Protein AF-A0A7C2C7L3-F1 (afdb_monomer)

Radius of gyration: 18.11 Å; Cα contacts (8 Å, |Δi|>4): 283; chains: 1; bounding box: 49×36×58 Å

Sequence (159 aa):
QGGLGGLLAELVSQQVLAGTVGLAGPGVVVVLDDSPRRPLRGEDPTLYLVLDSHLRDVVNLLWEGGAEAVAINGERLVATSSIYAAGGTIVVNTARLAPPYEVVAIGPPELEALLKAPDRLTQLKARVQNYGLQFTVRRVPEATVPPYKGGFPTEHLRW

Secondary structure (DSSP, 8-state):
--HHHHHHHHHHHHHHHTT-S-EEEEEEEEEEE--SSPPPTTS-GGGGS--HHHHHHHHHHHHHTT-SEEEETTEE--TT--EEEETTEEEETTEEE-SSEEEEEE--THHHHHHH-TTSSHHHHHHHHHH--EEEEEEEEEEEEPPP-S----TT---

Structure (mmCIF, N/CA/C/O backbone):
data_AF-A0A7C2C7L3-F1
#
_entry.id   AF-A0A7C2C7L3-F1
#
loop_
_atom_site.group_PDB
_atom_site.id
_atom_site.type_symbol
_atom_site.label_atom_id
_atom_site.label_alt_id
_atom_site.label_comp_id
_atom_site.label_asym_id
_atom_site.label_entity_id
_atom_site.label_seq_id
_atom_site.pdbx_PDB_ins_code
_atom_site.Cartn_x
_atom_site.Cartn_y
_atom_site.Cartn_z
_atom_site.occupancy
_atom_site.B_iso_or_equiv
_atom_site.auth_seq_id
_atom_site.auth_comp_id
_atom_site.auth_asym_id
_atom_site.auth_atom_id
_atom_site.pdbx_PDB_model_num
ATOM 1 N N . GLN A 1 1 ? -27.720 1.360 35.795 1.00 48.62 1 GLN A N 1
ATOM 2 C CA . GLN A 1 1 ? -28.105 0.906 34.440 1.00 48.62 1 GLN A CA 1
ATOM 3 C C . GLN A 1 1 ? -27.018 1.212 33.383 1.00 48.62 1 GLN A C 1
ATOM 5 O O . GLN A 1 1 ? -27.358 1.523 32.255 1.00 48.62 1 GLN A O 1
ATOM 10 N N . GLY A 1 2 ? -25.712 1.095 33.690 1.00 60.66 2 GLY A N 1
ATOM 11 C CA . GLY A 1 2 ? -24.636 1.542 32.773 1.00 60.66 2 GLY A CA 1
ATOM 12 C C . GLY A 1 2 ? -23.586 0.498 32.359 1.00 60.66 2 GLY A C 1
ATOM 13 O O . GLY A 1 2 ? -22.691 0.831 31.597 1.00 60.66 2 GLY A O 1
ATOM 14 N N . GLY A 1 3 ? -23.661 -0.748 32.846 1.00 78.50 3 GLY A N 1
ATOM 15 C CA . GLY A 1 3 ? -22.563 -1.721 32.694 1.00 78.50 3 GLY A CA 1
ATOM 16 C C . GLY A 1 3 ? -22.435 -2.353 31.302 1.00 78.50 3 GLY A C 1
ATOM 17 O O . GLY A 1 3 ? -21.339 -2.429 30.762 1.00 78.50 3 GLY A O 1
ATOM 18 N N . LEU A 1 4 ? -23.552 -2.776 30.698 1.00 83.44 4 LEU A N 1
ATOM 19 C CA . LEU A 1 4 ? -23.539 -3.491 29.411 1.00 83.44 4 LEU A CA 1
ATOM 20 C C . LEU A 1 4 ? -23.181 -2.577 28.231 1.00 83.44 4 LEU A C 1
ATOM 22 O O . LEU A 1 4 ? -22.420 -2.979 27.360 1.00 83.44 4 LEU A O 1
ATOM 26 N N . GLY A 1 5 ? -23.688 -1.339 28.220 1.00 87.88 5 GLY A N 1
ATOM 27 C CA . GLY A 1 5 ? -23.375 -0.369 27.165 1.00 87.88 5 GLY A CA 1
ATOM 28 C C . GLY A 1 5 ? -21.895 0.021 27.143 1.00 87.88 5 GLY A C 1
ATOM 29 O O . GLY A 1 5 ? -21.294 0.063 26.075 1.00 87.88 5 GLY A O 1
ATOM 30 N N . GLY A 1 6 ? -21.291 0.230 28.319 1.00 89.19 6 GLY A N 1
ATOM 31 C CA . GLY A 1 6 ? -19.855 0.502 28.430 1.00 89.19 6 GLY A CA 1
ATOM 32 C C . GLY A 1 6 ? -18.992 -0.684 27.993 1.00 89.19 6 GLY A C 1
ATOM 33 O O . GLY A 1 6 ? -18.030 -0.498 27.257 1.00 89.19 6 GLY A O 1
ATOM 34 N N . LEU A 1 7 ? -19.373 -1.908 28.375 1.00 90.81 7 LEU A N 1
ATOM 35 C CA . LEU A 1 7 ? -18.649 -3.121 27.982 1.00 90.81 7 LEU A CA 1
ATOM 36 C C . LEU A 1 7 ? -18.688 -3.359 26.464 1.00 90.81 7 LEU A C 1
ATOM 38 O O . LEU A 1 7 ? -17.686 -3.756 25.877 1.00 90.81 7 LEU A O 1
ATOM 42 N N . LEU A 1 8 ? -19.831 -3.100 25.821 1.00 92.06 8 LEU A N 1
ATOM 43 C CA . LEU A 1 8 ? -19.963 -3.214 24.366 1.00 92.06 8 LEU A CA 1
ATOM 44 C C . LEU A 1 8 ? -19.115 -2.170 23.631 1.00 92.06 8 LEU A C 1
ATOM 46 O O . LEU A 1 8 ? -18.478 -2.506 22.636 1.00 92.06 8 LEU A O 1
ATOM 50 N N . ALA A 1 9 ? -19.075 -0.929 24.122 1.00 90.69 9 ALA A N 1
ATOM 51 C CA . ALA A 1 9 ? -18.226 0.112 23.547 1.00 90.69 9 ALA A CA 1
ATOM 52 C C . ALA A 1 9 ? -16.734 -0.245 23.658 1.00 90.69 9 ALA A C 1
ATOM 54 O O . ALA A 1 9 ? -15.992 -0.092 22.688 1.00 90.69 9 ALA A O 1
ATOM 55 N N . GLU A 1 10 ? -16.314 -0.783 24.806 1.00 92.75 10 GLU A N 1
ATOM 56 C CA . GLU A 1 10 ? -14.944 -1.258 25.011 1.00 92.75 10 GLU A CA 1
ATOM 57 C C . GLU A 1 10 ? -14.603 -2.426 24.077 1.00 92.75 10 GLU A C 1
ATOM 59 O O . GLU A 1 10 ? -13.560 -2.411 23.428 1.00 92.75 10 GLU A O 1
ATOM 64 N N . LEU A 1 11 ? -15.506 -3.402 23.930 1.00 92.25 11 LEU A N 1
ATOM 65 C C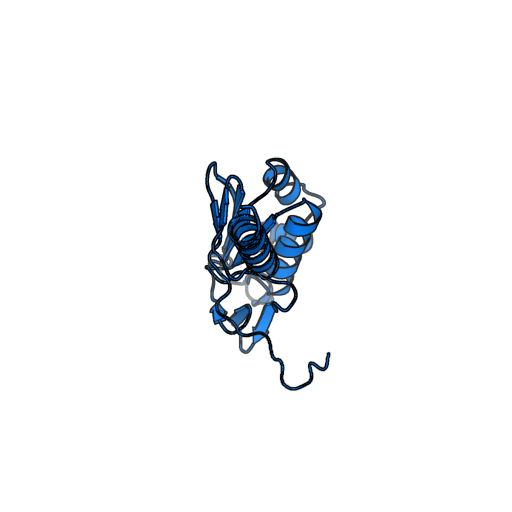A . LEU A 1 11 ? -15.311 -4.523 23.008 1.00 92.25 11 LEU A CA 1
ATOM 66 C C . LEU A 1 11 ? -15.103 -4.040 21.567 1.00 92.25 11 LEU A C 1
ATOM 68 O O . LEU A 1 11 ? -14.183 -4.499 20.894 1.00 92.25 11 LEU A O 1
ATOM 72 N N . VAL A 1 12 ? -15.935 -3.107 21.098 1.00 91.06 12 VAL A N 1
ATOM 73 C CA . VAL A 1 12 ? -15.810 -2.543 19.747 1.00 91.06 12 VAL A CA 1
ATOM 74 C C . VAL A 1 12 ? -14.493 -1.785 19.596 1.00 91.06 12 VAL A C 1
ATOM 76 O O . VAL A 1 12 ? -13.792 -1.991 18.609 1.00 91.06 12 VAL A O 1
ATOM 79 N N . SER A 1 13 ? -14.118 -0.963 20.578 1.00 92.06 13 SER A N 1
ATOM 80 C CA . SER A 1 13 ? -12.831 -0.256 20.585 1.00 92.06 13 SER A CA 1
ATOM 81 C C . SER A 1 13 ? -11.656 -1.231 20.434 1.00 92.06 13 SER A C 1
ATOM 83 O O . SER A 1 13 ? -10.809 -1.069 19.553 1.00 92.06 13 SER A O 1
ATOM 85 N N . GLN A 1 14 ? -11.654 -2.318 21.209 1.00 92.94 14 GLN A N 1
ATOM 86 C CA . GLN A 1 14 ? -10.624 -3.354 21.120 1.00 92.94 14 GLN A CA 1
ATOM 87 C C . GLN A 1 14 ? -10.632 -4.087 19.777 1.00 92.94 14 GLN A C 1
ATOM 89 O O . GLN A 1 14 ? -9.568 -4.373 19.233 1.00 92.94 14 GLN A O 1
ATOM 94 N N . GLN A 1 15 ? -11.805 -4.359 19.202 1.00 92.38 15 GLN A N 1
ATOM 95 C CA . GLN A 1 15 ? -11.914 -4.958 17.871 1.00 92.38 15 GLN A CA 1
ATOM 96 C C . GLN A 1 15 ? -11.356 -4.044 16.772 1.00 92.38 15 GLN A C 1
ATOM 98 O O . GLN A 1 15 ? -10.693 -4.526 15.853 1.00 92.38 15 GLN A O 1
ATOM 103 N N . VAL A 1 16 ? -11.586 -2.731 16.869 1.00 92.56 16 VAL A N 1
ATOM 104 C CA . VAL A 1 16 ? -11.024 -1.736 15.944 1.00 92.56 16 VAL A CA 1
ATOM 105 C C . VAL A 1 16 ? -9.501 -1.715 16.046 1.00 92.56 16 VAL A C 1
ATOM 107 O O . VAL A 1 16 ? -8.829 -1.826 15.019 1.00 92.56 16 VAL A O 1
ATOM 110 N N . LEU A 1 17 ? -8.958 -1.655 17.267 1.00 91.06 17 LEU A N 1
ATOM 111 C CA . LEU A 1 17 ? -7.512 -1.670 17.521 1.00 91.06 17 LEU A CA 1
ATOM 112 C C . LEU A 1 17 ? -6.850 -2.975 17.060 1.00 91.06 17 LEU A C 1
ATOM 114 O O . LEU A 1 17 ? -5.774 -2.953 16.466 1.00 91.06 17 LEU A O 1
ATOM 118 N N . ALA A 1 18 ? -7.509 -4.113 17.280 1.00 92.19 18 ALA A N 1
ATOM 119 C CA . ALA A 1 18 ? -7.061 -5.414 16.789 1.00 92.19 18 ALA A CA 1
ATOM 120 C C . ALA A 1 18 ? -7.266 -5.587 15.271 1.00 92.19 18 ALA A C 1
ATOM 122 O O . ALA A 1 18 ? -6.794 -6.564 14.692 1.00 92.19 18 ALA A O 1
ATOM 123 N N . GLY A 1 19 ? -7.986 -4.671 14.617 1.00 94.50 19 GLY A N 1
ATOM 124 C CA . GLY A 1 19 ? -8.314 -4.737 13.196 1.00 94.50 19 GLY A CA 1
ATOM 125 C C . GLY A 1 19 ? -9.277 -5.865 12.821 1.00 94.50 19 GLY A C 1
ATOM 126 O O . GLY A 1 19 ? -9.351 -6.214 11.648 1.00 94.50 19 GLY A O 1
ATOM 127 N N . THR A 1 20 ? -10.012 -6.447 13.773 1.00 94.25 20 THR A N 1
ATOM 128 C CA . THR A 1 20 ? -10.913 -7.599 13.552 1.00 94.25 20 THR A CA 1
ATOM 129 C C . THR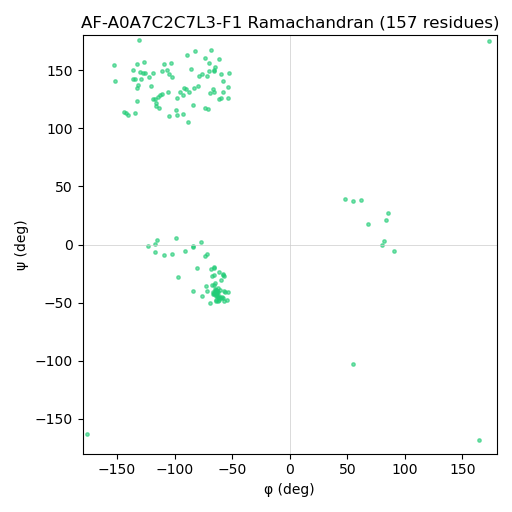 A 1 20 ? -12.304 -7.206 13.053 1.00 94.25 20 THR A C 1
ATOM 131 O O . THR A 1 20 ? -13.118 -8.071 12.737 1.00 94.25 20 THR A O 1
ATOM 134 N N . VAL A 1 21 ? -12.566 -5.904 12.923 1.00 95.44 21 VAL A N 1
ATOM 135 C CA . VAL A 1 21 ? -13.763 -5.342 12.286 1.00 95.44 21 VAL A CA 1
ATOM 136 C C . VAL A 1 21 ? -13.381 -4.495 11.074 1.00 95.44 21 VAL A C 1
ATOM 138 O O . VAL A 1 21 ? -12.308 -3.884 11.023 1.00 95.44 21 VAL A O 1
ATOM 141 N N . GLY A 1 22 ? -14.263 -4.492 10.074 1.00 96.06 22 GLY A N 1
ATOM 142 C CA . GLY A 1 22 ? -14.119 -3.637 8.901 1.00 96.06 22 GLY A CA 1
ATOM 143 C C . GLY A 1 22 ? -14.360 -2.173 9.253 1.00 96.06 22 GLY A C 1
ATOM 144 O O . GLY A 1 22 ? -15.143 -1.865 10.150 1.00 96.06 22 GLY A O 1
ATOM 145 N N . LEU A 1 23 ? -13.684 -1.284 8.534 1.00 97.44 23 LEU A N 1
ATOM 146 C CA . LEU A 1 23 ? -13.786 0.160 8.699 1.00 97.44 23 LEU A CA 1
ATOM 147 C C . LEU A 1 23 ? -14.128 0.807 7.361 1.00 97.44 23 LEU A C 1
ATOM 149 O O . LEU A 1 23 ? -13.708 0.328 6.305 1.00 97.44 23 LEU A O 1
ATOM 153 N N . ALA A 1 24 ? -14.872 1.905 7.420 1.00 97.94 24 ALA A N 1
ATOM 154 C CA . ALA A 1 24 ? -15.165 2.750 6.275 1.00 97.94 24 ALA A CA 1
ATOM 155 C C . ALA A 1 24 ? -14.971 4.219 6.657 1.00 97.94 24 ALA A C 1
ATOM 157 O O . ALA A 1 24 ? -15.278 4.614 7.782 1.00 97.94 24 ALA A O 1
ATOM 158 N N . GLY A 1 25 ? -14.444 5.016 5.734 1.00 98.12 25 GLY A N 1
ATOM 159 C CA . GLY A 1 25 ? -14.181 6.432 5.972 1.00 98.12 25 GLY A CA 1
ATOM 160 C C . GLY A 1 25 ? -13.416 7.089 4.827 1.00 98.12 25 GLY A C 1
ATOM 161 O O . GLY A 1 25 ? -13.020 6.403 3.886 1.00 98.12 25 GLY A O 1
ATOM 162 N N . PRO A 1 26 ? -13.199 8.412 4.868 1.00 98.44 26 PRO A N 1
ATOM 163 C CA . PRO A 1 26 ? -12.408 9.103 3.856 1.00 98.44 26 PRO A CA 1
ATOM 164 C C . PRO A 1 26 ? -10.984 8.547 3.799 1.00 98.44 26 PRO A C 1
ATOM 166 O O . PRO A 1 26 ? -10.415 8.128 4.807 1.00 98.44 26 PRO A O 1
ATOM 169 N N . GLY A 1 27 ? -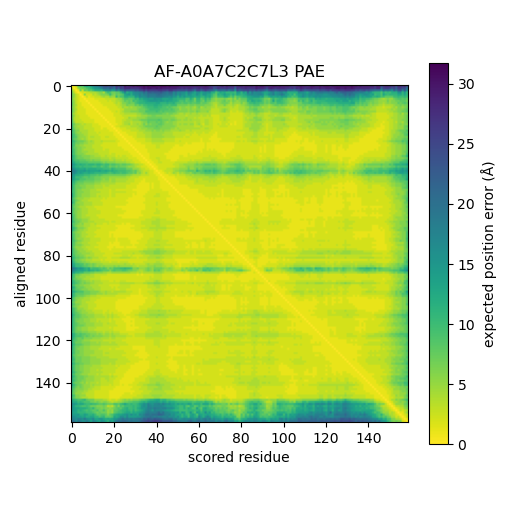10.400 8.540 2.603 1.00 98.44 27 GLY A N 1
ATOM 170 C CA . GLY A 1 27 ? -9.106 7.904 2.436 1.00 98.44 27 GLY A CA 1
ATOM 171 C C . GLY A 1 27 ? -8.504 8.032 1.050 1.00 98.44 27 GLY A C 1
ATOM 172 O O . GLY A 1 27 ? -8.904 8.864 0.231 1.00 98.44 27 GLY A O 1
ATOM 173 N N . VAL A 1 28 ? -7.523 7.178 0.788 1.00 98.75 28 VAL A N 1
ATOM 174 C CA . VAL A 1 28 ? -6.782 7.114 -0.470 1.00 98.75 28 VAL A CA 1
ATOM 175 C C . VAL A 1 28 ? -6.725 5.685 -0.988 1.00 98.75 28 VAL A C 1
ATOM 177 O O . VAL A 1 28 ? -6.694 4.720 -0.226 1.00 98.75 28 VAL A O 1
ATOM 180 N N . VAL A 1 29 ? -6.689 5.568 -2.310 1.00 98.75 29 VAL A N 1
ATOM 181 C CA . VAL A 1 29 ? -6.395 4.327 -3.016 1.00 98.75 29 VAL A CA 1
ATOM 182 C C . VAL A 1 29 ? -5.138 4.545 -3.842 1.00 98.75 29 VAL A C 1
ATOM 184 O O . VAL A 1 29 ? -5.060 5.481 -4.645 1.00 98.75 29 VAL A O 1
ATOM 187 N N . VAL A 1 30 ? -4.156 3.680 -3.627 1.00 98.75 30 VAL A N 1
ATOM 188 C CA . VAL A 1 30 ? -2.890 3.643 -4.349 1.00 98.75 30 VAL A CA 1
ATOM 189 C C . VAL A 1 30 ? -2.859 2.368 -5.176 1.00 98.75 30 VAL A C 1
ATOM 191 O O . VAL A 1 30 ? -3.086 1.294 -4.634 1.00 98.75 30 VAL A O 1
ATOM 194 N N . VAL A 1 31 ? -2.565 2.464 -6.469 1.00 98.81 31 VAL A N 1
ATOM 195 C CA . VAL A 1 31 ? -2.395 1.285 -7.330 1.00 98.81 31 VAL A CA 1
ATOM 196 C C . VAL A 1 31 ? -0.966 1.244 -7.842 1.00 98.81 31 VAL A C 1
ATOM 198 O O . VAL A 1 31 ? -0.499 2.219 -8.438 1.00 98.81 31 VAL A O 1
ATOM 201 N N . LEU A 1 32 ? -0.291 0.120 -7.600 1.00 98.69 32 LEU A N 1
ATOM 202 C CA . LEU A 1 32 ? 1.029 -0.203 -8.126 1.00 98.69 32 LEU A CA 1
ATOM 203 C C . LEU A 1 32 ? 0.891 -1.343 -9.129 1.00 98.69 32 LEU A C 1
ATOM 205 O O . LEU A 1 32 ? 0.319 -2.375 -8.793 1.00 98.69 32 LEU A O 1
ATOM 209 N N . ASP A 1 33 ? 1.449 -1.187 -10.321 1.00 98.62 33 ASP A N 1
ATOM 210 C CA . ASP A 1 33 ? 1.495 -2.256 -11.319 1.00 98.62 33 ASP A CA 1
ATOM 211 C C . ASP A 1 33 ? 2.902 -2.377 -11.902 1.00 98.62 33 ASP A C 1
ATOM 213 O O . ASP A 1 33 ? 3.690 -1.417 -11.902 1.00 98.62 33 ASP A O 1
ATOM 217 N N . ASP A 1 34 ? 3.206 -3.573 -12.392 1.00 97.94 34 ASP A N 1
ATOM 218 C CA . ASP A 1 34 ? 4.434 -3.836 -13.119 1.00 97.94 34 ASP A CA 1
ATOM 219 C C . ASP A 1 34 ? 4.491 -2.974 -14.384 1.00 97.94 34 ASP A C 1
ATOM 221 O O . ASP A 1 34 ? 3.496 -2.444 -14.891 1.00 97.94 34 ASP A O 1
ATOM 225 N N . SER A 1 35 ? 5.698 -2.802 -14.910 1.00 98.00 35 SER A N 1
ATOM 226 C CA . SER A 1 35 ? 5.850 -2.076 -16.158 1.00 98.00 35 SER A CA 1
ATOM 227 C C . SER A 1 35 ? 5.206 -2.846 -17.315 1.00 98.00 35 SER A C 1
ATOM 229 O O . SER A 1 35 ? 5.512 -4.022 -17.518 1.00 98.00 35 SER A O 1
ATOM 231 N N . PRO A 1 36 ? 4.411 -2.185 -18.175 1.00 97.06 36 PRO A N 1
ATOM 232 C CA . PRO A 1 36 ? 3.959 -2.785 -19.427 1.00 97.06 36 PRO A CA 1
ATOM 233 C C . PRO A 1 36 ? 5.096 -2.889 -20.460 1.00 97.06 36 PRO A C 1
ATOM 235 O O . PRO A 1 36 ? 4.913 -3.460 -21.539 1.00 97.06 36 PRO A O 1
ATOM 238 N N . ARG A 1 37 ? 6.267 -2.296 -20.182 1.00 95.56 37 ARG A N 1
ATOM 239 C CA . ARG A 1 37 ? 7.436 -2.345 -21.061 1.00 95.56 37 ARG A CA 1
ATOM 240 C C . ARG A 1 37 ? 8.143 -3.684 -20.900 1.00 95.56 37 ARG A C 1
ATOM 242 O O . ARG A 1 37 ? 8.249 -4.232 -19.808 1.00 95.56 37 ARG A O 1
ATOM 249 N N . ARG A 1 38 ? 8.694 -4.185 -22.002 1.00 93.69 38 ARG A N 1
ATOM 250 C CA . ARG A 1 38 ? 9.580 -5.349 -21.957 1.00 93.69 38 ARG A CA 1
ATOM 251 C C . ARG A 1 38 ? 10.999 -4.893 -21.602 1.00 93.69 38 ARG A C 1
ATOM 253 O O . ARG A 1 38 ? 11.453 -3.935 -22.230 1.00 93.69 38 ARG A O 1
ATOM 260 N N . PRO A 1 39 ? 11.696 -5.584 -20.681 1.00 94.75 39 PRO A N 1
ATOM 261 C CA . PRO A 1 39 ? 13.102 -5.313 -20.405 1.00 94.75 39 PRO A CA 1
ATOM 262 C C . PRO A 1 39 ? 13.944 -5.363 -21.681 1.00 94.75 39 PRO A C 1
ATOM 264 O O . PRO A 1 39 ? 13.779 -6.273 -22.505 1.00 94.75 39 PRO A O 1
ATOM 267 N N . LEU A 1 40 ? 14.841 -4.392 -21.857 1.00 92.44 40 LEU A N 1
ATOM 268 C CA . LEU A 1 40 ? 15.772 -4.392 -22.981 1.00 92.44 40 LEU A CA 1
ATOM 269 C C . LEU A 1 40 ? 16.868 -5.443 -22.761 1.00 92.44 40 LEU A C 1
ATOM 271 O O . LEU A 1 40 ? 17.123 -5.909 -21.650 1.00 92.44 40 LEU A O 1
ATOM 275 N N . ARG A 1 41 ? 17.546 -5.839 -23.844 1.00 93.75 41 ARG A N 1
ATOM 276 C CA . ARG A 1 41 ? 18.675 -6.774 -23.740 1.00 93.75 41 ARG A CA 1
ATOM 277 C C . ARG A 1 41 ? 19.769 -6.185 -22.847 1.00 93.75 41 ARG A C 1
ATOM 279 O O . ARG A 1 41 ? 20.279 -5.111 -23.140 1.00 93.75 41 ARG A O 1
ATOM 286 N N . GLY A 1 42 ? 20.166 -6.942 -21.826 1.00 93.88 42 GLY A N 1
ATOM 287 C CA . GLY A 1 42 ? 21.216 -6.556 -20.880 1.00 93.88 42 GLY A CA 1
ATOM 288 C C . GLY A 1 42 ? 20.715 -5.800 -19.648 1.00 93.88 42 GLY A C 1
ATOM 289 O O . GLY A 1 42 ? 21.507 -5.564 -18.743 1.00 93.88 42 GLY A O 1
ATOM 290 N N . GLU A 1 43 ? 19.427 -5.461 -19.579 1.00 94.88 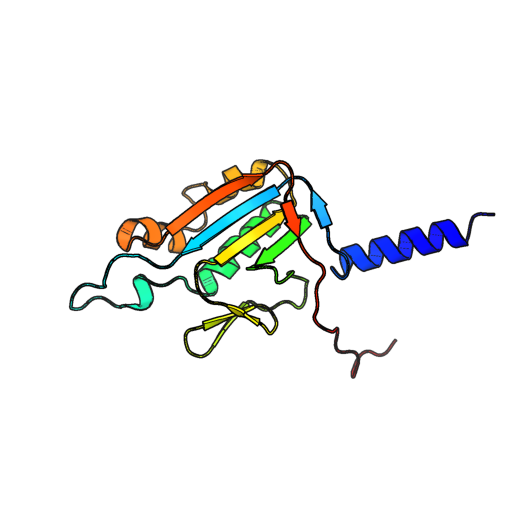43 GLU A N 1
ATOM 291 C CA . GLU A 1 43 ? 18.822 -4.903 -18.370 1.00 94.88 43 GLU A CA 1
ATOM 292 C C . GLU A 1 43 ? 18.358 -6.003 -17.416 1.00 94.88 43 GLU A C 1
ATOM 294 O O . GLU A 1 43 ? 17.974 -7.097 -17.834 1.00 94.88 43 GLU A O 1
ATOM 299 N N . ASP A 1 44 ? 18.360 -5.687 -16.123 1.00 95.06 44 ASP A N 1
ATOM 300 C CA . ASP A 1 44 ? 17.803 -6.552 -15.091 1.00 95.06 44 ASP A CA 1
ATOM 301 C C . ASP A 1 44 ? 16.260 -6.514 -15.147 1.00 95.06 44 ASP A C 1
ATOM 303 O O . ASP A 1 44 ? 15.664 -5.457 -14.904 1.00 95.06 44 ASP A O 1
ATOM 307 N N . PRO A 1 45 ? 15.580 -7.646 -15.426 1.00 94.69 45 PRO A N 1
ATOM 308 C CA . PRO A 1 45 ? 14.121 -7.703 -15.471 1.00 94.69 45 PRO A CA 1
ATOM 309 C C . PRO A 1 45 ? 13.445 -7.282 -14.164 1.00 94.69 45 PRO A C 1
ATOM 311 O O . PRO A 1 45 ? 12.315 -6.801 -14.195 1.00 94.69 45 PRO A O 1
ATOM 314 N N . THR A 1 46 ? 14.115 -7.419 -13.014 1.00 94.25 46 THR A N 1
ATOM 315 C CA . THR A 1 46 ? 13.535 -7.056 -11.713 1.00 94.25 46 THR A CA 1
ATOM 316 C C . THR A 1 46 ? 13.275 -5.557 -11.575 1.00 94.25 46 THR A C 1
ATOM 318 O O . THR A 1 46 ? 12.453 -5.159 -10.751 1.00 94.25 46 THR A O 1
ATOM 321 N N . LEU A 1 47 ? 13.925 -4.714 -12.385 1.00 96.62 47 LEU A N 1
ATOM 322 C CA . LEU A 1 47 ? 13.720 -3.261 -12.408 1.00 96.62 47 LEU A CA 1
ATOM 323 C C . LEU A 1 47 ? 12.340 -2.865 -12.948 1.00 96.62 47 LEU A C 1
ATOM 325 O O . LEU A 1 47 ? 11.853 -1.781 -12.632 1.00 96.62 47 LEU A O 1
ATOM 329 N N . TYR A 1 48 ? 11.710 -3.765 -13.705 1.00 97.62 48 TYR A N 1
ATOM 330 C CA . TYR A 1 48 ? 10.387 -3.611 -14.308 1.00 97.62 48 TYR A CA 1
ATOM 331 C C . TYR A 1 48 ? 9.256 -4.134 -13.414 1.00 97.62 48 TYR A C 1
ATOM 333 O O . TYR A 1 48 ? 8.088 -3.947 -13.751 1.00 97.62 48 TYR A O 1
ATOM 341 N N . LEU A 1 49 ? 9.598 -4.758 -12.283 1.00 97.25 49 LEU A N 1
ATOM 342 C CA . LEU A 1 49 ? 8.649 -5.362 -11.353 1.00 97.25 49 LEU A CA 1
ATOM 343 C C . LEU A 1 49 ? 8.464 -4.505 -10.098 1.00 97.25 49 LEU A C 1
ATOM 345 O O . LEU A 1 49 ? 9.405 -3.876 -9.587 1.00 97.25 49 LEU A O 1
ATOM 349 N N . VAL A 1 50 ? 7.247 -4.527 -9.564 1.00 98.12 50 VAL A N 1
ATOM 350 C CA . VAL A 1 50 ? 6.945 -4.063 -8.213 1.00 98.12 50 VAL A CA 1
ATOM 351 C C . VAL A 1 50 ? 7.562 -5.038 -7.210 1.00 98.12 50 VAL A C 1
ATOM 353 O O . VAL A 1 50 ? 7.381 -6.250 -7.295 1.00 98.12 50 VAL A O 1
ATOM 356 N N . LEU A 1 51 ? 8.294 -4.497 -6.236 1.00 97.75 51 LEU A N 1
ATOM 357 C CA . LEU A 1 51 ? 8.908 -5.261 -5.157 1.00 97.75 51 LEU A CA 1
ATOM 358 C C . LEU A 1 51 ? 8.109 -5.106 -3.863 1.00 97.75 51 LEU A C 1
ATOM 360 O O . LEU A 1 51 ? 7.438 -4.098 -3.635 1.00 97.75 51 LEU A O 1
ATOM 364 N N . ASP A 1 52 ? 8.251 -6.079 -2.971 1.00 98.25 52 ASP A N 1
ATOM 365 C CA . ASP A 1 52 ? 7.680 -6.058 -1.626 1.00 98.25 52 ASP A CA 1
ATOM 366 C C . ASP A 1 52 ? 8.181 -4.866 -0.795 1.00 98.25 52 ASP A C 1
ATOM 368 O O . ASP A 1 52 ? 7.441 -4.336 0.031 1.00 98.25 52 ASP A O 1
ATOM 372 N N . SER A 1 53 ? 9.409 -4.393 -1.031 1.00 98.00 53 SER A N 1
ATOM 373 C CA . SER A 1 53 ? 9.921 -3.154 -0.430 1.00 98.00 53 SER A CA 1
ATOM 374 C C . SER A 1 53 ? 9.128 -1.917 -0.852 1.00 98.00 53 SER A C 1
ATOM 376 O O . SER A 1 53 ? 8.862 -1.070 -0.010 1.00 98.00 53 SER A O 1
ATOM 378 N N . HIS A 1 54 ? 8.668 -1.827 -2.105 1.00 98.44 54 HIS A N 1
ATOM 379 C CA . HIS A 1 54 ? 7.860 -0.687 -2.548 1.00 98.44 54 HIS A CA 1
ATOM 380 C C . HIS A 1 54 ? 6.515 -0.637 -1.819 1.00 98.44 54 HIS A C 1
ATOM 382 O O . HIS A 1 54 ? 6.066 0.439 -1.432 1.00 98.44 54 HIS A O 1
ATOM 388 N N . LEU A 1 55 ? 5.880 -1.796 -1.606 1.00 98.69 55 LEU A N 1
ATOM 389 C CA . LEU A 1 55 ? 4.637 -1.875 -0.836 1.00 98.69 55 LEU A CA 1
ATOM 390 C C . LEU A 1 55 ? 4.872 -1.528 0.636 1.00 98.69 55 LEU A C 1
ATOM 392 O O . LEU A 1 55 ? 4.094 -0.768 1.205 1.00 98.69 55 LEU A O 1
ATOM 396 N N . ARG A 1 56 ? 5.964 -2.020 1.237 1.00 98.44 56 ARG A N 1
ATOM 397 C CA . ARG A 1 56 ? 6.358 -1.649 2.605 1.00 98.44 56 ARG A CA 1
ATOM 398 C C . ARG A 1 56 ? 6.584 -0.145 2.747 1.00 98.44 56 ARG A C 1
ATOM 400 O O . ARG A 1 56 ? 6.067 0.443 3.689 1.00 98.44 56 ARG A O 1
ATOM 407 N N . ASP A 1 57 ? 7.281 0.480 1.804 1.00 98.56 57 ASP A N 1
ATOM 408 C CA . ASP A 1 57 ? 7.540 1.922 1.823 1.00 98.56 57 ASP A CA 1
ATOM 409 C C . ASP A 1 57 ? 6.241 2.735 1.704 1.00 98.56 57 ASP A C 1
ATOM 411 O O . ASP A 1 57 ? 6.049 3.696 2.447 1.00 98.56 57 ASP A O 1
ATOM 415 N N . VAL A 1 58 ? 5.318 2.331 0.819 1.00 98.75 58 VAL A N 1
ATOM 416 C CA . VAL A 1 58 ? 3.991 2.964 0.690 1.00 98.75 58 VAL A CA 1
ATOM 417 C C . VAL A 1 58 ? 3.197 2.840 1.988 1.00 98.75 58 VAL A C 1
ATOM 419 O O . VAL A 1 58 ? 2.664 3.834 2.473 1.00 98.75 58 VAL A O 1
ATOM 422 N N . VAL A 1 59 ? 3.136 1.642 2.571 1.00 98.62 59 VAL A N 1
ATOM 423 C CA . VAL A 1 59 ? 2.424 1.387 3.832 1.00 98.62 59 VAL A CA 1
ATOM 424 C C . VAL A 1 59 ? 3.020 2.194 4.982 1.00 98.62 59 VAL A C 1
ATOM 426 O O . VAL A 1 59 ? 2.283 2.832 5.727 1.00 98.62 59 VAL A O 1
ATOM 429 N N . ASN A 1 60 ? 4.344 2.215 5.112 1.00 98.25 60 ASN A N 1
ATOM 430 C CA . ASN A 1 60 ? 5.015 2.980 6.158 1.00 98.25 60 ASN A CA 1
ATOM 431 C C . ASN A 1 60 ? 4.745 4.478 6.019 1.00 98.25 60 ASN A C 1
ATOM 433 O O . ASN A 1 60 ? 4.483 5.139 7.018 1.00 98.25 60 ASN A O 1
ATOM 437 N N . LEU A 1 61 ? 4.749 5.002 4.791 1.00 98.56 61 LEU A N 1
ATOM 438 C CA . LEU A 1 61 ? 4.440 6.406 4.543 1.00 98.56 61 LEU A CA 1
ATOM 439 C C . LEU A 1 61 ? 2.972 6.740 4.844 1.00 98.56 61 LEU A C 1
ATOM 441 O O . LEU A 1 61 ? 2.676 7.825 5.336 1.00 98.56 61 LEU A O 1
ATOM 445 N N . LEU A 1 62 ? 2.046 5.813 4.582 1.00 98.69 62 LEU A N 1
ATOM 446 C CA . LEU A 1 62 ? 0.645 5.958 4.984 1.00 98.69 62 LEU A CA 1
ATOM 447 C C . LEU A 1 62 ? 0.515 6.047 6.510 1.00 98.69 62 LEU A C 1
ATOM 449 O O . LEU A 1 62 ? -0.188 6.926 7.004 1.00 98.69 62 LEU A O 1
ATOM 453 N N . TRP A 1 63 ? 1.220 5.191 7.254 1.00 98.31 63 TRP A N 1
ATOM 454 C CA . TRP A 1 63 ? 1.245 5.253 8.718 1.00 98.31 63 TRP A CA 1
ATOM 455 C C . TRP A 1 63 ? 1.909 6.524 9.250 1.00 98.31 63 TRP A C 1
ATOM 457 O O . TRP A 1 63 ? 1.367 7.149 10.157 1.00 98.31 63 TRP A O 1
ATOM 467 N N . GLU A 1 64 ? 3.028 6.951 8.658 1.00 98.19 64 GLU A N 1
ATOM 468 C CA . GLU A 1 64 ? 3.676 8.237 8.961 1.00 98.19 64 GLU A CA 1
ATOM 469 C C . GLU A 1 64 ? 2.702 9.407 8.763 1.00 98.19 64 GLU A C 1
ATOM 471 O O . GLU A 1 64 ? 2.646 10.321 9.582 1.00 98.19 64 GLU A O 1
ATOM 476 N N . GLY A 1 65 ? 1.899 9.354 7.698 1.00 97.94 65 GLY A N 1
ATOM 477 C CA . GLY A 1 65 ? 0.887 10.355 7.376 1.00 97.94 65 GLY A CA 1
ATOM 478 C C . GLY A 1 65 ? -0.402 10.271 8.197 1.00 97.94 65 GLY A C 1
ATOM 479 O O . GLY A 1 65 ? -1.317 11.051 7.943 1.00 97.94 65 GLY A O 1
ATOM 480 N N . GLY A 1 66 ? -0.501 9.346 9.156 1.00 98.12 66 GLY A N 1
ATOM 481 C CA . GLY A 1 66 ? -1.658 9.222 10.044 1.00 98.12 66 GLY A CA 1
ATOM 482 C C . GLY A 1 66 ? -2.816 8.397 9.484 1.00 98.12 66 GLY A C 1
ATOM 483 O O . GLY A 1 66 ? -3.960 8.633 9.865 1.00 98.12 66 GLY A O 1
ATOM 484 N N . ALA A 1 67 ? -2.562 7.444 8.582 1.00 98.44 67 ALA A N 1
ATOM 485 C CA . ALA A 1 67 ? -3.579 6.460 8.220 1.00 98.44 67 ALA A CA 1
ATOM 486 C C . ALA A 1 67 ? -4.053 5.679 9.463 1.00 98.44 67 ALA A C 1
ATOM 488 O O . ALA A 1 67 ? -3.261 5.303 10.324 1.00 98.44 67 ALA A O 1
ATOM 489 N N . GLU A 1 68 ? -5.353 5.410 9.542 1.00 97.38 68 GLU A N 1
ATOM 490 C CA . GLU A 1 68 ? -5.998 4.704 10.660 1.00 97.38 68 GLU A CA 1
ATOM 491 C C . GLU A 1 68 ? -6.185 3.212 10.355 1.00 97.38 68 GLU A C 1
ATOM 493 O O . GLU A 1 68 ? -6.214 2.362 11.246 1.00 97.38 68 GLU A O 1
ATOM 498 N N . ALA A 1 69 ? -6.305 2.873 9.070 1.00 98.31 69 ALA A N 1
ATOM 499 C CA . ALA A 1 69 ? -6.435 1.505 8.596 1.00 98.31 69 ALA A CA 1
ATOM 500 C C . ALA A 1 69 ? -5.877 1.387 7.179 1.00 98.31 69 ALA A C 1
ATOM 502 O O . ALA A 1 69 ? -6.112 2.268 6.356 1.00 98.31 69 ALA A O 1
ATOM 503 N N . VAL A 1 70 ? -5.181 0.286 6.883 1.00 98.75 70 VAL A N 1
ATOM 504 C CA . VAL A 1 70 ? -4.590 0.012 5.567 1.00 98.75 70 VAL A CA 1
ATOM 505 C C . VAL A 1 70 ? -4.861 -1.438 5.178 1.00 98.75 70 VAL A C 1
ATOM 507 O O . VAL A 1 70 ? -4.809 -2.334 6.024 1.00 98.75 70 VAL A O 1
ATOM 510 N N . ALA A 1 71 ? -5.133 -1.680 3.899 1.00 98.75 71 ALA A N 1
ATOM 511 C CA . ALA A 1 71 ? -5.186 -3.012 3.312 1.00 98.75 71 ALA A CA 1
ATOM 512 C C . ALA A 1 71 ? -4.477 -3.053 1.956 1.00 98.75 71 ALA A C 1
ATOM 514 O O . ALA A 1 71 ? -4.484 -2.061 1.232 1.00 98.75 71 ALA A O 1
ATOM 515 N N . ILE A 1 72 ? -3.914 -4.211 1.601 1.00 98.75 72 ILE A N 1
ATOM 516 C CA . ILE A 1 72 ? -3.348 -4.484 0.269 1.00 98.75 72 ILE A CA 1
ATOM 517 C C . ILE A 1 72 ? -4.167 -5.604 -0.374 1.00 98.75 72 ILE A C 1
ATOM 519 O O . ILE A 1 72 ? -4.242 -6.693 0.185 1.00 98.75 72 ILE A O 1
ATOM 523 N N . ASN A 1 73 ? -4.809 -5.348 -1.514 1.00 98.06 73 ASN A N 1
ATOM 524 C CA . ASN A 1 73 ? -5.716 -6.279 -2.209 1.00 98.06 73 ASN A CA 1
ATOM 525 C C . ASN A 1 73 ? -6.751 -6.932 -1.267 1.00 98.06 73 ASN A C 1
ATOM 527 O O . ASN A 1 73 ? -7.056 -8.119 -1.372 1.00 98.06 73 ASN A O 1
ATOM 531 N N . GLY A 1 74 ? -7.279 -6.158 -0.314 1.00 97.25 74 GLY A N 1
ATOM 532 C CA . GLY A 1 74 ? -8.250 -6.639 0.672 1.00 97.25 74 GLY A CA 1
ATOM 533 C C . GLY A 1 74 ? -7.655 -7.383 1.875 1.00 97.25 74 GLY A C 1
ATOM 534 O O . GLY A 1 74 ? -8.409 -7.820 2.743 1.00 97.25 74 GLY A O 1
ATOM 535 N N . GLU A 1 75 ? -6.332 -7.493 1.984 1.00 98.00 75 GLU A N 1
ATOM 536 C CA . GLU A 1 75 ? -5.664 -7.998 3.182 1.00 98.00 75 GLU A CA 1
ATOM 537 C C . GLU A 1 75 ? -5.393 -6.853 4.155 1.00 98.00 75 GLU A C 1
ATOM 539 O O . GLU A 1 75 ? -4.501 -6.031 3.936 1.00 98.00 75 GLU A O 1
ATOM 544 N N . ARG A 1 76 ? -6.185 -6.792 5.234 1.00 97.88 76 ARG A N 1
ATOM 545 C CA . ARG A 1 76 ? -6.006 -5.832 6.332 1.00 97.88 76 ARG A CA 1
ATOM 546 C C . ARG A 1 76 ? -4.618 -5.983 6.940 1.00 97.88 76 ARG A C 1
ATOM 548 O O . ARG A 1 76 ? -4.216 -7.089 7.310 1.00 97.88 76 ARG A O 1
ATOM 555 N N . LEU A 1 77 ? -3.933 -4.857 7.097 1.00 98.12 77 LEU A N 1
ATOM 556 C CA . LEU A 1 77 ? -2.696 -4.783 7.854 1.00 98.12 77 LEU A CA 1
ATOM 557 C C . LEU A 1 77 ? -2.992 -4.467 9.323 1.00 98.12 77 LEU A C 1
ATOM 559 O O . LEU A 1 77 ? -3.792 -3.584 9.643 1.00 98.12 77 LEU A O 1
ATOM 563 N N . VAL A 1 78 ? -2.333 -5.212 10.202 1.00 96.38 78 VAL A N 1
ATOM 564 C CA . VAL A 1 78 ? -2.331 -5.076 11.661 1.00 96.38 78 VAL A CA 1
ATOM 565 C C . VAL A 1 78 ? -0.886 -5.096 12.167 1.00 96.38 78 VAL A C 1
ATOM 567 O O . VAL A 1 78 ? 0.047 -5.308 11.396 1.00 96.38 78 VAL A O 1
ATOM 570 N N . ALA A 1 79 ? -0.675 -4.905 13.470 1.00 92.31 79 ALA A N 1
ATOM 571 C CA . ALA A 1 79 ? 0.667 -4.824 14.059 1.00 92.31 79 ALA A CA 1
ATOM 572 C C . ALA A 1 79 ? 1.556 -6.060 13.802 1.00 92.31 79 ALA A C 1
ATOM 574 O O . ALA A 1 79 ? 2.777 -5.947 13.771 1.00 92.31 79 ALA A O 1
ATOM 575 N N . THR A 1 80 ? 0.953 -7.235 13.612 1.00 92.00 80 THR A N 1
ATOM 576 C CA . THR A 1 80 ? 1.650 -8.500 13.327 1.00 92.00 80 THR A CA 1
ATOM 577 C C . THR A 1 80 ? 1.666 -8.862 11.840 1.00 92.00 80 THR A C 1
ATOM 579 O O . THR A 1 80 ? 2.121 -9.949 11.477 1.00 92.00 80 THR A O 1
ATOM 582 N N . SER A 1 81 ? 1.165 -7.981 10.970 1.00 95.94 81 SER A N 1
ATOM 583 C CA . SER A 1 81 ? 1.171 -8.207 9.529 1.00 95.94 81 SER A CA 1
ATOM 584 C C . SER A 1 81 ? 2.581 -8.234 8.964 1.00 95.94 81 SER A C 1
ATOM 586 O O . SER A 1 81 ? 3.491 -7.555 9.433 1.00 95.94 81 SER A O 1
ATOM 588 N N . SER A 1 82 ? 2.743 -9.008 7.898 1.00 94.69 82 SER A N 1
ATOM 589 C CA . SER A 1 82 ? 4.000 -9.122 7.167 1.00 94.69 82 SER A CA 1
ATOM 590 C C . SER A 1 82 ? 3.778 -8.861 5.683 1.00 94.69 82 SER A C 1
ATOM 592 O O . SER A 1 82 ? 2.711 -9.152 5.145 1.00 94.69 82 SER A O 1
ATOM 594 N N . ILE A 1 83 ? 4.797 -8.291 5.039 1.00 98.12 83 ILE A N 1
ATOM 595 C CA . ILE A 1 83 ? 4.868 -8.062 3.594 1.00 98.12 83 ILE A CA 1
ATOM 596 C C . ILE A 1 83 ? 6.259 -8.519 3.159 1.00 98.12 83 ILE A C 1
ATOM 598 O O . ILE A 1 83 ? 7.254 -7.927 3.583 1.00 98.12 83 ILE A O 1
ATOM 602 N N . TYR A 1 84 ? 6.345 -9.585 2.366 1.00 97.75 84 TYR A N 1
ATOM 603 C CA . TYR A 1 84 ? 7.627 -10.148 1.936 1.00 97.75 84 TYR A CA 1
ATOM 604 C C . TYR A 1 84 ? 7.516 -10.874 0.595 1.00 97.75 84 TYR A C 1
ATOM 606 O O . TYR A 1 84 ? 6.456 -11.374 0.226 1.00 97.75 84 TYR A O 1
ATOM 614 N N . ALA A 1 85 ? 8.619 -10.962 -0.144 1.00 96.25 85 ALA A N 1
ATOM 615 C CA . ALA A 1 85 ? 8.670 -11.738 -1.379 1.00 96.25 85 ALA A CA 1
ATOM 616 C C . ALA A 1 85 ? 8.840 -13.245 -1.103 1.00 96.25 85 ALA A C 1
ATOM 618 O O . ALA A 1 85 ? 9.688 -13.654 -0.310 1.00 96.25 85 ALA A O 1
ATOM 619 N N . ALA A 1 86 ? 8.084 -14.087 -1.811 1.00 94.31 86 ALA A N 1
ATOM 620 C CA . ALA A 1 86 ? 8.253 -15.539 -1.802 1.00 94.31 86 ALA A CA 1
ATOM 621 C C . ALA A 1 86 ? 7.968 -16.138 -3.186 1.00 94.31 86 ALA A C 1
ATOM 623 O O . ALA A 1 86 ? 6.825 -16.148 -3.650 1.00 94.31 86 ALA A O 1
ATOM 624 N N . GLY A 1 87 ? 9.000 -16.691 -3.832 1.00 86.75 87 GLY A N 1
ATOM 625 C CA . GLY A 1 87 ? 8.861 -17.406 -5.108 1.00 86.75 87 GLY A CA 1
ATOM 626 C C . GLY A 1 87 ? 8.330 -16.541 -6.257 1.00 86.75 87 GLY A C 1
ATOM 627 O O . GLY A 1 87 ? 7.504 -17.010 -7.029 1.00 86.75 87 GLY A O 1
ATOM 628 N N . GLY A 1 88 ? 8.745 -15.272 -6.332 1.00 86.00 88 GLY A N 1
ATOM 629 C CA . GLY A 1 88 ? 8.305 -14.332 -7.374 1.00 86.00 88 GLY A CA 1
ATOM 630 C C . GLY A 1 88 ? 6.927 -13.701 -7.145 1.00 86.00 88 GLY A C 1
ATOM 631 O O . GLY A 1 88 ? 6.502 -12.879 -7.944 1.00 86.00 88 GLY A O 1
ATOM 632 N N . THR A 1 89 ? 6.247 -14.046 -6.049 1.00 93.06 89 THR A N 1
ATOM 633 C CA . THR A 1 89 ? 5.014 -13.380 -5.593 1.00 93.06 89 THR A CA 1
ATOM 634 C C . THR A 1 89 ? 5.284 -12.569 -4.336 1.00 93.06 89 THR A C 1
ATOM 636 O O . THR A 1 89 ? 6.204 -12.903 -3.581 1.00 93.06 89 THR A O 1
ATOM 639 N N . ILE A 1 90 ? 4.472 -11.547 -4.076 1.00 98.25 90 ILE A N 1
ATOM 640 C CA . ILE A 1 90 ? 4.499 -10.851 -2.790 1.00 98.25 90 ILE A CA 1
ATOM 641 C C . ILE A 1 90 ? 3.465 -11.503 -1.878 1.00 98.25 90 ILE A C 1
ATOM 643 O O . ILE A 1 90 ? 2.312 -11.680 -2.256 1.00 98.25 90 ILE A O 1
ATOM 647 N N . VAL A 1 91 ? 3.883 -11.877 -0.676 1.00 97.94 91 VAL A N 1
ATOM 648 C CA . VAL A 1 91 ? 3.005 -12.400 0.365 1.00 97.94 91 VAL A CA 1
ATOM 649 C C . VAL A 1 91 ? 2.664 -11.272 1.323 1.00 97.94 91 VAL A C 1
ATOM 651 O O . VAL A 1 91 ? 3.561 -10.627 1.865 1.00 97.94 91 VAL A O 1
ATOM 654 N N . VAL A 1 92 ? 1.368 -11.053 1.533 1.00 97.94 92 VAL A N 1
ATOM 655 C CA . VAL A 1 92 ? 0.838 -10.149 2.556 1.00 97.94 92 VAL A CA 1
ATOM 656 C C . VAL A 1 92 ? 0.048 -10.985 3.547 1.00 97.94 92 VAL A C 1
ATOM 658 O O . VAL A 1 92 ? -0.886 -11.686 3.161 1.00 97.94 92 VAL A O 1
ATOM 661 N N . ASN A 1 93 ? 0.439 -10.941 4.820 1.00 95.31 93 ASN A N 1
ATOM 662 C CA . ASN A 1 93 ? -0.022 -11.888 5.837 1.00 95.31 93 ASN A CA 1
ATOM 663 C C . ASN A 1 93 ? 0.250 -13.341 5.390 1.00 95.31 93 ASN A C 1
ATOM 665 O O . ASN A 1 93 ? 1.385 -13.811 5.437 1.00 95.31 93 ASN A O 1
ATOM 669 N N . THR A 1 94 ? -0.786 -14.043 4.930 1.00 93.44 94 THR A N 1
ATOM 670 C CA . THR A 1 94 ? -0.725 -15.404 4.377 1.00 93.44 94 THR A CA 1
ATOM 671 C C . THR A 1 94 ? -1.137 -15.469 2.903 1.00 93.44 94 THR A C 1
ATOM 673 O O . THR A 1 94 ? -1.014 -16.524 2.279 1.00 93.44 94 THR A O 1
ATOM 676 N N . ALA A 1 95 ? -1.611 -14.361 2.327 1.00 96.06 95 ALA A N 1
ATOM 677 C CA . ALA A 1 95 ? -2.106 -14.303 0.961 1.00 96.06 95 ALA A CA 1
ATOM 678 C C . ALA A 1 95 ? -0.969 -14.023 -0.025 1.00 96.06 95 ALA A C 1
ATOM 680 O O . ALA A 1 95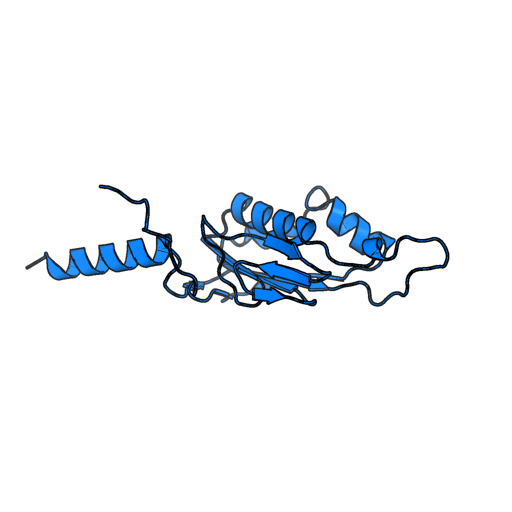 ? -0.194 -13.084 0.149 1.00 96.06 95 ALA A O 1
ATOM 681 N N . ARG A 1 96 ? -0.895 -14.820 -1.095 1.00 96.88 96 ARG A N 1
ATOM 682 C CA . ARG A 1 96 ? -0.020 -14.552 -2.243 1.00 96.88 96 ARG A CA 1
ATOM 683 C C . ARG A 1 96 ? -0.724 -13.588 -3.182 1.00 96.88 96 ARG A C 1
ATOM 685 O O . ARG A 1 96 ? -1.791 -13.907 -3.699 1.00 96.88 96 ARG A O 1
ATOM 692 N N . LEU A 1 97 ? -0.110 -12.438 -3.400 1.00 97.31 97 LEU A N 1
ATOM 693 C CA . LEU A 1 97 ? -0.616 -11.376 -4.248 1.00 97.31 97 LEU A CA 1
ATOM 694 C C . LEU A 1 97 ? 0.243 -11.251 -5.508 1.00 97.31 97 LEU A C 1
ATOM 696 O O . LEU A 1 97 ? 1.448 -11.522 -5.504 1.00 97.31 97 LEU A O 1
ATOM 700 N N . ALA A 1 98 ? -0.418 -10.830 -6.578 1.00 95.69 98 ALA A N 1
ATOM 701 C CA . ALA A 1 98 ? 0.171 -10.494 -7.862 1.00 95.69 98 ALA A CA 1
ATOM 702 C C . ALA A 1 98 ? -0.293 -9.081 -8.257 1.00 95.69 98 ALA A C 1
ATOM 704 O O . ALA A 1 98 ? -1.337 -8.637 -7.763 1.00 95.69 98 ALA A O 1
ATOM 705 N N . PRO A 1 99 ? 0.460 -8.383 -9.120 1.00 96.12 99 PRO A N 1
ATOM 706 C CA . PRO A 1 99 ? 0.055 -7.072 -9.597 1.00 96.12 99 PRO A CA 1
ATOM 707 C C . PRO A 1 99 ? -1.235 -7.146 -10.447 1.00 96.12 99 PRO A C 1
ATOM 709 O O . PRO A 1 99 ? -1.504 -8.187 -11.058 1.00 96.12 99 PRO A O 1
ATOM 712 N N . PRO A 1 100 ? -2.034 -6.063 -10.503 1.00 98.12 100 PRO A N 1
ATOM 713 C CA . PRO A 1 100 ? -1.835 -4.804 -9.788 1.00 98.12 100 PRO A CA 1
ATOM 714 C C . PRO A 1 100 ? -2.107 -4.928 -8.279 1.00 98.12 100 PRO A C 1
ATOM 716 O O . PRO A 1 100 ? -2.995 -5.655 -7.826 1.00 98.12 100 PRO A O 1
ATOM 719 N N . TYR A 1 101 ? -1.333 -4.183 -7.494 1.00 98.75 101 TYR A N 1
ATOM 720 C CA . TYR A 1 101 ? -1.472 -4.075 -6.048 1.00 98.75 101 TYR A CA 1
ATOM 721 C C . TYR A 1 101 ? -2.254 -2.809 -5.701 1.00 98.75 101 TYR A C 1
ATOM 723 O O . TYR A 1 101 ? -1.759 -1.695 -5.875 1.00 98.75 101 TYR A O 1
ATOM 731 N N . GLU A 1 102 ? -3.470 -2.980 -5.198 1.00 98.81 102 GLU A N 1
ATOM 732 C CA . GLU A 1 102 ? -4.305 -1.913 -4.664 1.00 98.81 102 GLU A CA 1
ATOM 733 C C . GLU A 1 102 ? -4.081 -1.790 -3.153 1.00 98.81 102 GLU A C 1
ATOM 735 O O . GLU A 1 102 ? -4.445 -2.674 -2.377 1.00 98.81 102 GLU A O 1
ATOM 740 N N . VAL A 1 103 ? -3.486 -0.677 -2.732 1.00 98.88 103 VAL A N 1
ATOM 741 C CA . VAL A 1 103 ? -3.353 -0.292 -1.328 1.00 98.88 103 VAL A CA 1
ATOM 742 C C . VAL A 1 103 ? -4.451 0.711 -1.000 1.00 98.88 103 VAL A C 1
ATOM 744 O O . VAL A 1 103 ? -4.482 1.816 -1.542 1.00 98.88 103 VAL A O 1
ATOM 747 N N . VAL A 1 104 ? -5.355 0.336 -0.103 1.00 98.88 104 VAL A N 1
ATOM 748 C CA . VAL A 1 104 ? -6.439 1.196 0.382 1.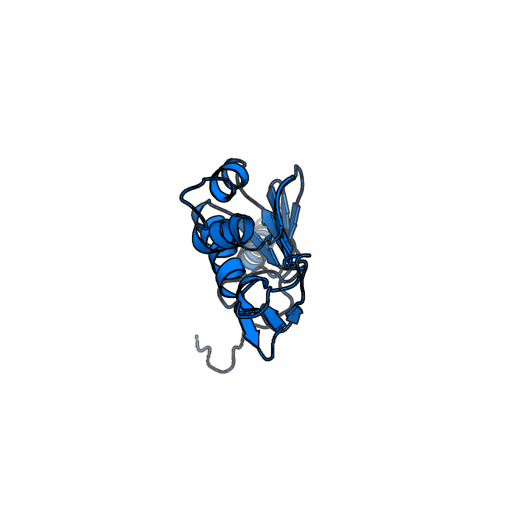00 98.88 104 VAL A CA 1
ATOM 749 C C . VAL A 1 104 ? -6.098 1.651 1.788 1.00 98.88 104 VAL A C 1
ATOM 751 O O . VAL A 1 104 ? -5.757 0.820 2.627 1.00 98.88 104 VAL A O 1
ATOM 754 N N . ALA A 1 105 ? -6.213 2.949 2.053 1.00 98.81 105 ALA A N 1
ATOM 755 C CA . ALA A 1 105 ? -5.989 3.513 3.375 1.00 98.81 105 ALA A CA 1
ATOM 756 C C . ALA A 1 105 ? -7.104 4.479 3.769 1.00 98.81 105 ALA A C 1
ATOM 758 O O . ALA A 1 105 ? -7.480 5.337 2.974 1.00 98.81 105 ALA A O 1
ATOM 759 N N . ILE A 1 106 ? -7.597 4.358 5.000 1.00 98.88 106 ILE A N 1
ATOM 760 C CA . ILE A 1 106 ? -8.475 5.345 5.643 1.00 98.88 106 ILE A CA 1
ATOM 761 C C . ILE A 1 106 ? -7.586 6.315 6.410 1.00 98.88 106 ILE A C 1
ATOM 763 O O . ILE A 1 106 ? -6.663 5.879 7.100 1.00 98.88 106 ILE A O 1
ATOM 767 N N . GLY A 1 107 ? -7.845 7.613 6.290 1.00 98.31 107 GLY A N 1
ATOM 768 C CA . GLY A 1 107 ? -7.063 8.613 7.001 1.00 98.31 107 GLY A CA 1
ATOM 769 C C . GLY A 1 107 ? -7.234 10.034 6.467 1.00 98.31 107 GLY A C 1
ATOM 770 O O . GLY A 1 107 ? -8.147 10.313 5.680 1.00 98.31 107 GLY A O 1
ATOM 771 N N . PRO A 1 108 ? -6.362 10.951 6.910 1.00 98.25 108 PRO A N 1
ATOM 772 C CA . PRO A 1 108 ? -6.512 12.373 6.656 1.00 98.25 108 PRO A CA 1
ATOM 773 C C . PRO A 1 108 ? -6.273 12.731 5.173 1.00 98.25 108 PRO A C 1
ATOM 775 O O . PRO A 1 108 ? -5.606 11.997 4.436 1.00 98.25 108 PRO A O 1
ATOM 778 N N . PRO A 1 109 ? -6.827 13.857 4.685 1.00 96.06 109 PRO A N 1
ATOM 779 C CA . PRO A 1 109 ? -6.722 14.252 3.278 1.00 96.06 109 PRO A CA 1
ATOM 780 C C . PRO A 1 109 ? -5.284 14.498 2.799 1.00 96.06 109 PRO A C 1
ATOM 782 O O . PRO A 1 109 ? -5.011 14.389 1.602 1.00 96.06 109 PRO A O 1
ATOM 785 N N . GLU A 1 110 ? -4.367 14.803 3.714 1.00 97.44 110 GLU A N 1
ATOM 786 C CA . GLU A 1 110 ? -2.952 15.058 3.451 1.00 97.44 110 GLU A CA 1
ATOM 787 C C . GLU A 1 110 ? -2.207 13.816 2.937 1.00 97.44 110 GLU A C 1
ATOM 789 O O . GLU A 1 110 ? -1.172 13.966 2.280 1.00 97.44 110 GLU A O 1
ATOM 794 N N . LEU A 1 111 ? -2.743 12.605 3.151 1.00 98.31 111 LEU A N 1
ATOM 795 C CA . LEU A 1 111 ? -2.141 11.356 2.671 1.00 98.31 111 LEU A CA 1
ATOM 796 C C . LEU A 1 111 ? -1.872 11.385 1.161 1.00 98.31 111 LEU A C 1
ATOM 798 O O . LEU A 1 111 ? -0.811 10.955 0.709 1.00 98.31 111 LEU A O 1
ATOM 802 N N . GLU A 1 112 ? -2.800 11.930 0.368 1.00 98.06 112 GLU A N 1
ATOM 803 C CA . GLU A 1 112 ? -2.631 12.021 -1.086 1.00 98.06 112 GLU A CA 1
ATOM 804 C C . GLU A 1 112 ? -1.424 12.890 -1.461 1.00 98.06 112 GLU A C 1
ATOM 806 O O . GLU A 1 112 ? -0.623 12.510 -2.322 1.00 98.06 112 GLU A O 1
ATOM 811 N N . ALA A 1 113 ? -1.281 14.049 -0.814 1.00 97.62 113 ALA A N 1
ATOM 812 C CA . ALA A 1 113 ? -0.173 14.961 -1.062 1.00 97.62 113 ALA A CA 1
ATOM 813 C C . ALA A 1 113 ? 1.162 14.337 -0.630 1.00 97.62 113 ALA A C 1
ATOM 815 O O . ALA A 1 113 ? 2.137 14.403 -1.380 1.00 97.62 113 ALA A O 1
ATOM 816 N N . LEU A 1 114 ? 1.184 13.663 0.525 1.00 97.88 114 LEU A N 1
ATOM 817 C CA . LEU A 1 114 ? 2.359 12.972 1.054 1.00 97.88 114 LEU A CA 1
ATOM 818 C C . LEU A 1 114 ? 2.861 11.876 0.099 1.00 97.88 114 LEU A C 1
ATOM 820 O O . LEU A 1 114 ? 4.048 11.823 -0.221 1.00 97.88 114 LEU A O 1
ATOM 824 N N . LEU A 1 115 ? 1.957 11.047 -0.433 1.00 98.31 115 LEU A N 1
ATOM 825 C CA . LEU A 1 115 ? 2.293 9.996 -1.404 1.00 98.31 115 LEU A CA 1
ATOM 826 C C . LEU A 1 115 ? 2.807 10.572 -2.731 1.00 98.31 115 LEU A C 1
ATOM 828 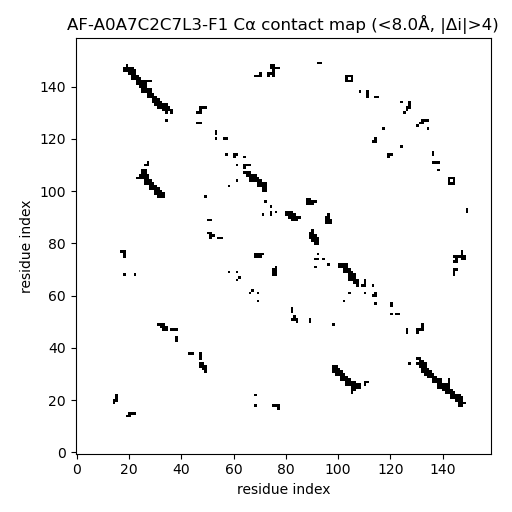O O . LEU A 1 115 ? 3.671 9.981 -3.388 1.00 98.31 115 LEU A O 1
ATOM 832 N N . LYS A 1 116 ? 2.301 11.740 -3.141 1.00 98.00 116 LYS A N 1
ATOM 833 C CA . LYS A 1 116 ? 2.709 12.423 -4.378 1.00 98.00 116 LYS A CA 1
ATOM 834 C C . LYS A 1 116 ? 4.018 13.209 -4.229 1.00 98.00 116 LYS A C 1
ATOM 836 O O . LYS A 1 116 ? 4.702 13.384 -5.237 1.00 98.00 116 LYS A O 1
ATOM 841 N N . ALA A 1 117 ? 4.438 13.565 -3.014 1.00 98.00 117 ALA A N 1
ATOM 842 C CA . ALA A 1 117 ? 5.641 14.362 -2.747 1.00 98.00 117 ALA A CA 1
ATOM 843 C C . ALA A 1 117 ? 6.920 13.773 -3.391 1.00 98.00 117 ALA A C 1
ATOM 845 O O . ALA A 1 117 ? 7.217 12.593 -3.196 1.00 98.00 117 ALA A O 1
ATOM 846 N N . PRO A 1 118 ? 7.682 14.540 -4.193 1.00 95.94 118 PRO A N 1
ATOM 847 C CA . PRO A 1 118 ? 8.761 14.005 -5.035 1.00 95.94 118 PRO A CA 1
ATOM 848 C C . PRO A 1 118 ? 9.947 13.422 -4.251 1.00 95.94 118 PRO A C 1
ATOM 850 O O . PRO A 1 118 ? 10.631 12.533 -4.749 1.00 95.94 118 PRO A O 1
ATOM 853 N N . ASP A 1 119 ? 10.172 13.894 -3.028 1.00 97.25 119 ASP A N 1
ATOM 854 C CA . ASP A 1 119 ? 11.216 13.444 -2.102 1.00 97.25 119 ASP A CA 1
ATOM 855 C C . ASP A 1 119 ? 10.807 12.207 -1.278 1.00 97.25 119 ASP A C 1
ATOM 857 O O . ASP A 1 119 ? 11.600 11.688 -0.493 1.00 97.25 119 ASP A O 1
ATOM 861 N N . ARG A 1 120 ? 9.579 11.707 -1.458 1.00 97.88 120 ARG A N 1
ATOM 862 C CA . ARG A 1 120 ? 9.062 10.473 -0.849 1.00 97.88 120 ARG A CA 1
ATOM 863 C C . ARG A 1 120 ? 8.951 9.352 -1.878 1.00 97.88 120 ARG A C 1
ATOM 865 O O . ARG A 1 120 ? 8.680 9.602 -3.053 1.00 97.88 120 ARG A O 1
ATOM 872 N N . LEU A 1 121 ? 9.105 8.102 -1.423 1.00 98.12 121 LEU A N 1
ATOM 873 C CA . LEU A 1 121 ? 9.059 6.893 -2.265 1.00 98.12 121 LEU A CA 1
ATOM 874 C C . LEU A 1 121 ? 10.051 6.950 -3.443 1.00 98.12 121 LEU A C 1
ATOM 876 O O . LEU A 1 121 ? 9.743 6.515 -4.552 1.00 98.12 121 LEU A O 1
ATOM 880 N N . THR A 1 122 ? 11.237 7.521 -3.218 1.00 97.88 122 THR A N 1
ATOM 881 C CA . THR A 1 122 ? 12.208 7.850 -4.276 1.00 97.88 122 THR A CA 1
ATOM 882 C C . THR A 1 122 ? 12.617 6.634 -5.106 1.00 97.88 122 THR A C 1
ATOM 884 O O . THR A 1 122 ? 12.671 6.732 -6.329 1.00 97.88 122 THR A O 1
ATOM 887 N N . GLN A 1 123 ? 12.822 5.471 -4.479 1.00 96.94 123 GLN A N 1
ATOM 888 C CA . GLN A 1 123 ? 13.157 4.228 -5.185 1.00 96.94 123 GLN A CA 1
ATOM 889 C C . GLN A 1 123 ? 12.029 3.763 -6.118 1.00 96.94 123 GLN A C 1
ATOM 891 O O . GLN A 1 123 ? 12.274 3.481 -7.292 1.00 96.94 123 GLN A O 1
ATOM 896 N N . LEU A 1 124 ? 10.785 3.742 -5.628 1.00 98.06 124 LEU A N 1
ATOM 897 C CA . LEU A 1 124 ? 9.613 3.398 -6.436 1.00 98.06 124 LEU A CA 1
ATOM 898 C C . LEU A 1 124 ? 9.427 4.399 -7.583 1.00 98.06 124 LEU A C 1
ATOM 900 O O . LEU A 1 124 ? 9.286 4.000 -8.737 1.00 98.06 124 LEU A O 1
ATOM 904 N N . LYS A 1 125 ? 9.478 5.704 -7.295 1.00 98.25 125 LYS A N 1
ATOM 905 C CA . LYS A 1 125 ? 9.277 6.760 -8.301 1.00 98.25 125 LYS A CA 1
ATOM 906 C C . LYS A 1 125 ? 10.376 6.782 -9.356 1.00 98.25 125 LYS A C 1
ATOM 908 O O . LYS A 1 125 ? 10.076 7.005 -10.527 1.00 98.25 125 LYS A O 1
ATOM 913 N N . ALA A 1 126 ? 11.618 6.478 -8.984 1.00 97.88 126 ALA A N 1
ATOM 914 C CA . ALA A 1 126 ? 12.695 6.290 -9.948 1.00 97.88 126 ALA A CA 1
ATOM 915 C C . ALA A 1 126 ? 12.379 5.140 -10.916 1.00 97.88 126 ALA A C 1
ATOM 917 O O . ALA A 1 126 ? 12.618 5.267 -12.115 1.00 97.88 126 ALA A O 1
ATOM 918 N N . ARG A 1 127 ? 11.783 4.040 -10.437 1.00 97.81 127 ARG A N 1
ATOM 919 C CA . ARG A 1 127 ? 11.373 2.931 -11.309 1.00 97.81 127 ARG A CA 1
ATOM 920 C C . ARG A 1 127 ? 10.157 3.252 -12.176 1.00 97.81 127 ARG A C 1
ATOM 922 O O . ARG A 1 127 ? 10.130 2.854 -13.337 1.00 97.81 127 ARG A O 1
ATOM 929 N N . VAL A 1 128 ? 9.199 4.020 -11.661 1.00 98.12 128 VAL A N 1
ATOM 930 C CA . VAL A 1 128 ? 8.080 4.563 -12.453 1.00 98.12 128 VAL A CA 1
ATOM 931 C C . VAL A 1 128 ? 8.614 5.386 -13.628 1.00 98.12 128 VAL A C 1
ATOM 933 O O . VAL A 1 128 ? 8.231 5.156 -14.773 1.00 98.12 128 VAL A O 1
ATOM 936 N N . GLN A 1 129 ? 9.557 6.295 -13.368 1.00 97.62 129 GLN A N 1
ATOM 937 C CA . GLN A 1 129 ? 10.127 7.171 -14.394 1.00 97.62 129 GLN A CA 1
ATOM 938 C C . GLN A 1 129 ? 11.002 6.409 -15.400 1.00 97.62 129 GLN A C 1
ATOM 940 O O . GLN A 1 129 ? 10.806 6.530 -16.610 1.00 97.62 129 GLN A O 1
ATOM 945 N N . ASN A 1 130 ? 11.941 5.600 -14.909 1.00 97.19 130 ASN A N 1
ATOM 946 C CA . ASN A 1 130 ? 12.976 4.998 -15.752 1.00 97.19 130 ASN A CA 1
ATOM 947 C C . ASN A 1 130 ? 12.502 3.711 -16.437 1.00 97.19 130 ASN A C 1
ATOM 949 O O . ASN A 1 130 ? 12.756 3.516 -17.623 1.00 97.19 130 ASN A O 1
ATOM 953 N N . TYR A 1 131 ? 11.753 2.864 -15.727 1.00 97.62 131 TYR A N 1
ATOM 954 C CA . TYR A 1 131 ? 11.361 1.533 -16.208 1.00 97.62 131 TYR A CA 1
ATOM 955 C C . TYR A 1 131 ? 9.876 1.427 -16.547 1.00 97.62 131 TYR A C 1
ATOM 957 O O . TYR A 1 131 ? 9.470 0.462 -17.186 1.00 97.62 131 TYR A O 1
ATOM 965 N N . GLY A 1 132 ? 9.061 2.433 -16.219 1.00 97.75 132 GLY A N 1
ATOM 966 C CA . GLY A 1 132 ? 7.655 2.487 -16.615 1.00 97.75 132 GLY A CA 1
ATOM 967 C C . GLY A 1 132 ? 6.704 1.714 -15.706 1.00 97.75 132 GLY A C 1
ATOM 968 O O . GLY A 1 132 ? 5.611 1.386 -16.160 1.00 97.75 132 GLY A O 1
ATOM 969 N N . LEU A 1 133 ? 7.095 1.429 -14.456 1.00 98.38 133 LEU A N 1
ATOM 970 C CA . LEU A 1 133 ? 6.147 0.953 -13.438 1.00 98.38 133 LEU A CA 1
ATOM 971 C C . LEU A 1 133 ? 4.955 1.908 -13.350 1.00 98.38 133 LEU A C 1
ATOM 973 O O . LEU A 1 133 ? 5.105 3.122 -13.514 1.00 98.38 133 LEU A O 1
ATOM 977 N N . GLN A 1 134 ? 3.783 1.371 -13.041 1.00 98.50 134 GLN A N 1
ATOM 978 C CA . GLN A 1 134 ? 2.595 2.190 -12.850 1.00 98.50 134 GLN A CA 1
ATOM 979 C C . GLN A 1 134 ? 2.421 2.491 -11.364 1.00 98.50 134 GLN A C 1
ATOM 981 O O . GLN A 1 134 ? 2.492 1.601 -10.522 1.00 98.50 134 GLN A O 1
ATOM 986 N N . PHE A 1 135 ? 2.207 3.764 -11.041 1.00 98.56 135 PHE A N 1
ATOM 987 C CA . PHE A 1 135 ? 1.922 4.228 -9.689 1.00 98.56 135 PHE A CA 1
ATOM 988 C C . PHE A 1 135 ? 0.860 5.315 -9.765 1.00 98.56 135 PHE A C 1
ATOM 990 O O . PHE A 1 135 ? 1.112 6.406 -10.281 1.00 98.56 135 PHE A O 1
ATOM 997 N N . THR A 1 136 ? -0.336 5.017 -9.268 1.00 98.56 136 THR A N 1
ATOM 998 C CA . THR A 1 136 ? -1.438 5.981 -9.226 1.00 98.56 136 THR A CA 1
ATOM 999 C C . THR A 1 136 ? -1.917 6.168 -7.800 1.00 98.56 136 THR A C 1
ATOM 1001 O O . THR A 1 136 ? -1.920 5.233 -7.006 1.00 98.56 136 THR A O 1
ATOM 1004 N N . VAL A 1 137 ? -2.302 7.398 -7.471 1.00 98.56 137 VAL A N 1
ATOM 1005 C CA . VAL A 1 137 ? -2.816 7.777 -6.154 1.00 98.56 137 VAL A CA 1
ATOM 1006 C C 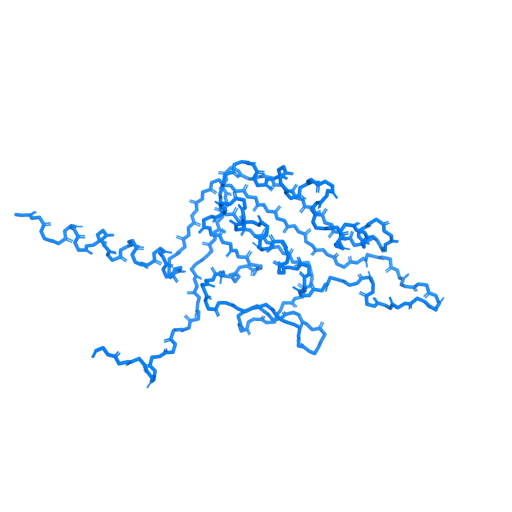. VAL A 1 137 ? -4.070 8.604 -6.382 1.00 98.56 137 VAL A C 1
ATOM 1008 O O . VAL A 1 137 ? -4.011 9.636 -7.061 1.00 98.56 137 VAL A O 1
ATOM 1011 N N . ARG A 1 138 ? -5.189 8.165 -5.804 1.00 98.12 138 ARG A N 1
ATOM 1012 C CA . ARG A 1 138 ? -6.465 8.883 -5.837 1.00 98.12 138 ARG A CA 1
ATOM 1013 C C . ARG A 1 138 ? -7.070 8.965 -4.445 1.00 98.12 138 ARG A C 1
ATOM 1015 O O . ARG A 1 138 ? -7.111 7.972 -3.723 1.00 98.12 138 ARG A O 1
ATOM 1022 N N . ARG A 1 139 ? -7.595 10.130 -4.090 1.00 98.12 139 ARG A N 1
ATOM 1023 C CA . ARG A 1 139 ? -8.449 10.279 -2.914 1.00 98.12 139 ARG A CA 1
ATOM 1024 C C . ARG A 1 139 ? -9.847 9.734 -3.194 1.00 98.12 139 ARG A C 1
ATOM 1026 O O . ARG A 1 139 ? -10.354 9.840 -4.311 1.00 98.12 139 ARG A O 1
ATOM 1033 N N . VAL A 1 140 ? -10.474 9.176 -2.165 1.00 98.06 140 VAL A N 1
ATOM 1034 C CA . VAL A 1 140 ? -11.874 8.751 -2.184 1.00 98.06 140 VAL A CA 1
ATOM 1035 C C . VAL A 1 140 ? -12.620 9.327 -0.979 1.00 98.06 140 VAL A C 1
ATOM 1037 O O . VAL A 1 140 ? -12.043 9.419 0.108 1.00 98.06 140 VAL A O 1
ATOM 1040 N N . PRO A 1 141 ? -13.890 9.740 -1.148 1.00 97.38 141 PRO A N 1
ATOM 1041 C CA . PRO A 1 141 ? -14.709 10.208 -0.030 1.00 97.38 141 PRO A CA 1
ATOM 1042 C C . PRO A 1 141 ? -15.034 9.077 0.951 1.00 97.38 141 PRO A C 1
ATOM 1044 O O . PRO A 1 141 ? -15.219 9.336 2.134 1.00 97.38 141 PRO A O 1
ATOM 1047 N N . GLU A 1 142 ? -15.062 7.839 0.460 1.00 97.81 142 GLU A N 1
ATOM 1048 C CA . GLU A 1 142 ? -15.297 6.638 1.246 1.00 97.81 142 GLU A CA 1
ATOM 1049 C C . GLU A 1 142 ? -14.409 5.504 0.711 1.00 97.81 142 GLU A C 1
ATOM 1051 O O . GLU A 1 142 ? -14.544 5.052 -0.426 1.00 97.81 142 GLU A O 1
ATOM 1056 N N . ALA A 1 143 ? -13.449 5.094 1.529 1.00 98.12 143 ALA A N 1
ATOM 1057 C CA . ALA A 1 143 ? -12.633 3.902 1.399 1.00 98.12 143 ALA A CA 1
ATOM 1058 C C . ALA A 1 143 ? -13.171 2.846 2.366 1.00 98.12 143 ALA A C 1
ATOM 1060 O O . ALA A 1 143 ? -13.583 3.175 3.476 1.00 98.12 143 ALA A O 1
ATOM 1061 N N . THR A 1 144 ? -13.133 1.577 1.967 1.00 98.25 144 THR A N 1
ATOM 1062 C CA . THR A 1 144 ? -13.466 0.451 2.846 1.00 98.25 144 THR A CA 1
ATOM 1063 C C . THR A 1 144 ? -12.225 -0.394 3.067 1.00 98.25 144 THR A C 1
ATOM 1065 O O . THR A 1 144 ? -11.595 -0.847 2.112 1.00 98.25 144 THR A O 1
ATOM 1068 N N . VAL A 1 145 ? -11.895 -0.633 4.331 1.00 98.31 145 VAL A N 1
ATOM 1069 C CA . VAL A 1 145 ? -10.813 -1.520 4.746 1.00 98.31 145 VAL A CA 1
ATOM 1070 C C . VAL A 1 145 ? -11.438 -2.722 5.467 1.00 98.31 145 VAL A C 1
ATOM 1072 O O . VAL A 1 145 ? -12.101 -2.537 6.491 1.00 98.31 145 VAL A O 1
ATOM 1075 N N . PRO A 1 146 ? -11.278 -3.957 4.955 1.00 97.88 146 PRO A N 1
ATOM 1076 C CA . PRO A 1 146 ? -11.931 -5.134 5.525 1.00 97.88 146 PRO A CA 1
ATOM 1077 C C . PRO A 1 146 ? -11.371 -5.505 6.913 1.00 97.88 146 PRO A C 1
ATOM 1079 O O . PRO A 1 146 ? -10.320 -4.998 7.322 1.00 97.88 146 PRO A O 1
ATOM 1082 N N . PRO A 1 147 ? -12.053 -6.397 7.655 1.00 97.00 147 PRO A N 1
ATOM 1083 C CA . PRO A 1 147 ? -11.493 -6.983 8.867 1.00 97.00 147 PRO A CA 1
ATOM 1084 C C . PRO A 1 147 ? -10.287 -7.875 8.547 1.00 97.00 147 PRO A C 1
ATOM 1086 O O . PRO A 1 147 ? -10.224 -8.524 7.498 1.00 97.00 147 PRO A O 1
ATOM 1089 N N . TYR A 1 148 ? -9.353 -7.952 9.488 1.00 96.44 148 TYR A N 1
ATOM 1090 C CA . TYR A 1 148 ? -8.269 -8.921 9.488 1.00 96.44 148 TYR A CA 1
ATOM 1091 C C . TYR A 1 148 ? -8.815 -10.339 9.657 1.00 96.44 148 TYR A C 1
ATOM 1093 O O . TYR A 1 148 ? -9.633 -10.606 10.536 1.00 96.44 148 TYR A O 1
ATOM 1101 N N . LYS A 1 149 ? -8.361 -11.249 8.790 1.00 89.94 149 LYS A N 1
ATOM 1102 C CA . LYS A 1 149 ? -8.834 -12.642 8.728 1.00 89.94 149 LYS A CA 1
ATOM 1103 C C . LYS A 1 149 ? -7.874 -13.640 9.380 1.00 89.94 149 LYS A C 1
ATOM 1105 O O . LYS A 1 149 ? -8.200 -14.820 9.469 1.00 89.94 149 LYS A O 1
ATOM 1110 N N . GLY A 1 150 ? -6.680 -13.198 9.777 1.00 84.88 150 GLY A N 1
ATOM 1111 C CA . GLY A 1 150 ? -5.692 -14.063 10.413 1.00 84.88 150 GLY A CA 1
ATOM 1112 C C . GLY A 1 150 ? -5.948 -14.249 11.909 1.00 84.88 150 GLY A C 1
ATOM 1113 O O . GLY A 1 150 ? -6.725 -13.527 12.529 1.00 84.88 150 GLY A O 1
ATOM 1114 N N . GLY A 1 151 ? -5.270 -15.233 12.497 1.00 83.12 151 GLY A N 1
ATOM 1115 C CA . GLY A 1 151 ? -5.295 -15.471 13.939 1.00 83.12 151 GLY A CA 1
ATOM 1116 C C . GLY A 1 151 ? -4.207 -14.699 14.686 1.00 83.12 151 GLY A C 1
ATOM 1117 O O . GLY A 1 151 ? -3.213 -14.268 14.098 1.00 83.12 151 GLY A O 1
ATOM 1118 N N . PHE A 1 152 ? -4.378 -14.590 16.003 1.00 82.06 152 PHE A N 1
ATOM 1119 C CA . PHE A 1 152 ? -3.341 -14.149 16.935 1.00 82.06 152 PHE A CA 1
ATOM 1120 C C . PHE A 1 152 ? -2.828 -15.382 17.691 1.00 82.06 152 PHE A C 1
ATOM 1122 O O . PHE A 1 152 ? -3.598 -15.963 18.455 1.00 82.06 152 PHE A O 1
ATOM 1129 N N . PRO A 1 153 ? -1.582 -15.839 17.468 1.00 79.56 153 PRO A N 1
ATOM 1130 C CA . PRO A 1 153 ? -1.047 -17.001 18.174 1.00 79.56 153 PRO A CA 1
ATOM 1131 C C . PRO A 1 153 ? -0.999 -16.750 19.686 1.00 79.56 153 PRO A C 1
ATOM 1133 O O . PRO A 1 153 ? -0.404 -15.771 20.133 1.00 79.56 153 PRO A O 1
ATOM 1136 N N . THR A 1 154 ? -1.608 -17.635 20.481 1.00 84.44 154 THR A N 1
ATOM 1137 C CA . THR A 1 154 ? -1.671 -17.501 21.950 1.00 84.44 154 THR A CA 1
ATOM 1138 C C . THR A 1 154 ? -0.930 -18.595 22.710 1.00 84.44 154 THR A C 1
ATOM 1140 O O . THR A 1 154 ? -0.957 -18.608 23.936 1.00 84.44 154 THR A O 1
ATOM 1143 N N . GLU A 1 155 ? -0.246 -19.503 22.013 1.00 86.38 155 GLU A N 1
ATOM 1144 C CA . GLU A 1 155 ? 0.417 -20.684 22.594 1.00 86.38 155 GLU A CA 1
ATOM 1145 C C . GLU A 1 155 ? 1.460 -20.361 23.679 1.00 86.38 155 GLU A C 1
ATOM 1147 O O . GLU A 1 155 ? 1.712 -21.173 24.572 1.00 86.38 155 GLU A O 1
ATOM 1152 N N . HIS A 1 156 ? 2.034 -19.157 23.639 1.00 86.50 156 HIS A N 1
ATOM 1153 C CA . HIS A 1 156 ? 3.016 -18.675 24.612 1.00 86.50 156 HIS A CA 1
ATOM 1154 C C . HIS A 1 156 ? 2.547 -17.449 25.409 1.00 86.50 156 HIS A C 1
ATOM 1156 O O . HIS A 1 156 ? 3.289 -16.971 26.267 1.00 86.50 156 HIS A O 1
ATOM 1162 N N . LEU A 1 157 ? 1.326 -16.953 25.171 1.00 81.31 157 LEU A N 1
ATOM 1163 C CA . LEU A 1 157 ? 0.756 -15.861 25.960 1.00 81.31 157 LEU A CA 1
ATOM 1164 C C . LEU A 1 157 ? 0.416 -16.384 27.362 1.00 81.31 157 LEU A C 1
ATOM 1166 O O . LEU A 1 157 ? -0.421 -17.272 27.524 1.00 81.31 157 LEU A O 1
ATOM 1170 N N . ARG A 1 158 ? 1.080 -15.835 28.383 1.00 77.12 158 ARG A N 1
ATOM 1171 C CA . ARG A 1 158 ? 0.750 -16.055 29.796 1.00 77.12 158 ARG A CA 1
ATOM 1172 C C . ARG A 1 158 ? 0.433 -14.711 30.440 1.00 77.12 158 ARG A C 1
ATOM 1174 O O . ARG A 1 158 ? 1.132 -13.738 30.169 1.00 77.12 158 ARG A O 1
ATOM 1181 N N . TRP A 1 159 ? -0.627 -14.689 31.239 1.00 64.19 159 TRP A N 1
ATOM 1182 C CA . TRP A 1 159 ? -1.142 -13.516 31.942 1.00 64.19 159 TRP A CA 1
ATOM 1183 C C . TRP A 1 159 ? -0.823 -13.618 33.428 1.00 64.19 159 TRP A C 1
ATOM 1185 O O . TRP A 1 159 ? -0.898 -14.756 33.950 1.00 64.19 159 TRP A O 1
#

pLDDT: mean 94.85, std 6.87, range [48.62, 98.88]

Nearest PDB structu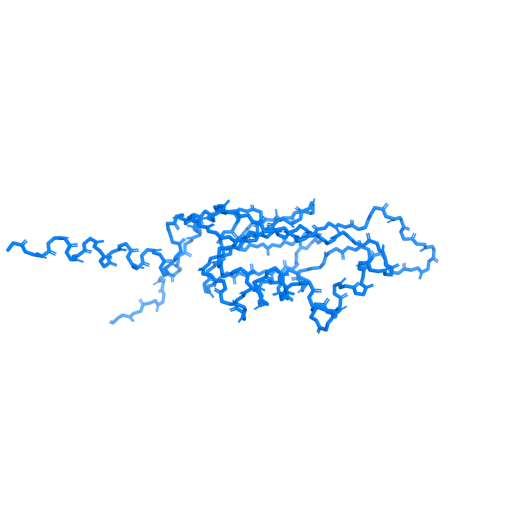res (foldseek):
  3gmg-assembly1_B  TM=8.186E-01  e=1.956E-11  Mycobacterium tuberculosis
  5tp4-assembly1_B  TM=3.963E-01  e=2.747E-02  Burkholderia ambifaria MC40-6
  8c46-assembly1_B  TM=3.746E-01  e=3.095E-02  Agrobacterium tumefaciens
  7uoi-assembly1_A  TM=3.706E-01  e=7.763E-01  Enterococcus faecium 1,231,410
  6i3z-assembly1_A  TM=2.066E-01  e=3.251E+00  Homo sapiens

Mean predicted aligned error: 4.33 Å

Solvent-accessible surface area (backbone atoms only — not comparable to full-atom values): 9055 Å² total; per-residue (Å²): 144,63,66,68,66,53,51,52,53,51,52,52,52,52,32,53,75,65,27,58,45,62,48,72,37,39,18,37,40,34,40,39,30,50,21,89,58,78,71,57,94,90,53,69,61,68,59,32,46,78,50,41,65,52,54,49,52,53,52,51,50,40,50,74,52,51,39,80,44,41,17,52,74,69,46,35,58,48,97,84,52,46,68,40,71,55,94,95,29,37,30,47,70,88,45,80,45,66,76,66,40,41,36,37,32,27,35,54,80,62,41,58,57,56,69,65,34,79,90,42,64,51,72,54,51,49,28,30,71,76,40,44,28,41,77,47,77,44,74,37,80,67,33,76,37,50,36,39,87,75,85,79,92,55,94,81,71,78,133

Foldseek 3Di:
DPDPVVVVVVVVVVQLQQLQAKDKFWWKKKWWFFAPDDDDPPDDSCLRGDALVLVVQLVVLCVVQPFSWKDKPQATDHPPWDWHDDPNFIDIRHDTDDPGIIMITHGDPCSQVSVVDCPGSVSSVVSCVPVVIDIDMDIDRMTMRGGHPDDDDCPPPDD